Protein AF-A0A366ZNK3-F1 (afdb_monomer)

Structure (mmCIF, N/CA/C/O backbone):
data_AF-A0A366ZNK3-F1
#
_entry.id   AF-A0A366ZNK3-F1
#
loop_
_atom_site.group_PDB
_atom_site.id
_atom_site.type_symbol
_atom_site.label_atom_id
_atom_site.label_alt_id
_atom_site.label_comp_id
_atom_site.label_asym_id
_atom_site.label_entity_id
_atom_site.label_seq_id
_atom_site.pdbx_PDB_ins_code
_atom_site.Cartn_x
_atom_site.Cartn_y
_atom_site.Cartn_z
_atom_site.occupancy
_atom_site.B_iso_or_equiv
_atom_site.auth_seq_id
_atom_site.auth_comp_id
_atom_site.auth_asym_id
_atom_site.auth_atom_id
_atom_site.pdbx_PDB_model_num
ATOM 1 N N . MET A 1 1 ? 26.662 -9.954 3.196 1.00 45.50 1 MET A N 1
ATOM 2 C CA . MET A 1 1 ? 26.161 -9.348 1.948 1.00 45.50 1 MET A CA 1
ATOM 3 C C . MET A 1 1 ? 25.196 -8.192 2.243 1.00 45.50 1 MET A C 1
ATOM 5 O O . MET A 1 1 ? 23.995 -8.391 2.155 1.00 45.50 1 MET A O 1
ATOM 9 N N . PRO A 1 2 ? 25.682 -7.002 2.633 1.00 49.25 2 PRO A N 1
ATOM 10 C CA . PRO A 1 2 ? 24.835 -5.814 2.797 1.00 49.25 2 PRO A CA 1
ATOM 11 C C . PRO A 1 2 ? 24.758 -4.925 1.535 1.00 49.25 2 PRO A C 1
ATOM 13 O O . PRO A 1 2 ? 23.780 -4.206 1.358 1.00 49.25 2 PRO A O 1
ATOM 16 N N . ASP A 1 3 ? 25.729 -5.017 0.618 1.00 49.56 3 ASP A N 1
ATOM 17 C CA . ASP A 1 3 ? 25.825 -4.118 -0.547 1.00 49.56 3 ASP A CA 1
ATOM 18 C C . ASP A 1 3 ? 24.794 -4.384 -1.657 1.00 49.56 3 ASP A C 1
ATOM 20 O O . ASP A 1 3 ? 24.442 -3.473 -2.402 1.00 49.56 3 ASP A O 1
ATOM 24 N N . LEU A 1 4 ? 24.254 -5.606 -1.758 1.00 45.03 4 LEU A N 1
ATOM 25 C CA . LEU A 1 4 ? 23.240 -5.924 -2.772 1.00 45.03 4 LEU A CA 1
ATOM 26 C C . LEU A 1 4 ? 21.875 -5.308 -2.43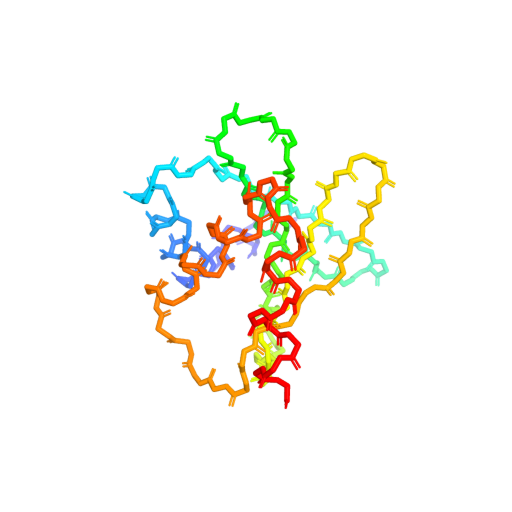3 1.00 45.03 4 LEU A C 1
ATOM 28 O O . LEU A 1 4 ? 21.196 -4.817 -3.324 1.00 45.03 4 LEU A O 1
ATOM 32 N N . LEU A 1 5 ? 21.504 -5.269 -1.149 1.00 46.50 5 LEU A N 1
ATOM 33 C CA . LEU A 1 5 ? 20.252 -4.654 -0.689 1.00 46.50 5 LEU A CA 1
ATOM 34 C C . LEU A 1 5 ? 20.293 -3.124 -0.804 1.00 46.50 5 LEU A C 1
ATOM 36 O O . LEU A 1 5 ? 19.285 -2.508 -1.129 1.00 46.50 5 LEU A O 1
ATOM 40 N N . ALA A 1 6 ? 21.466 -2.514 -0.597 1.00 47.12 6 ALA A N 1
ATOM 41 C CA . ALA A 1 6 ? 21.657 -1.076 -0.784 1.00 47.12 6 ALA A CA 1
ATOM 42 C C . ALA A 1 6 ? 21.669 -0.671 -2.272 1.00 47.12 6 ALA A C 1
ATOM 44 O O . ALA A 1 6 ? 21.202 0.411 -2.617 1.00 47.12 6 ALA A O 1
ATOM 45 N N . SER A 1 7 ? 22.165 -1.547 -3.157 1.00 48.62 7 SER A N 1
ATOM 46 C CA . SER A 1 7 ? 22.190 -1.324 -4.611 1.00 48.62 7 SER A CA 1
ATOM 47 C C . SER A 1 7 ? 20.870 -1.668 -5.315 1.00 48.62 7 SER A C 1
ATOM 49 O O . SER A 1 7 ? 20.641 -1.172 -6.415 1.00 48.62 7 SER A O 1
ATOM 51 N N . LEU A 1 8 ? 20.024 -2.509 -4.706 1.00 49.09 8 LEU A N 1
ATOM 52 C CA . LEU A 1 8 ? 18.681 -2.879 -5.179 1.00 49.09 8 LEU A CA 1
ATOM 53 C C . LEU A 1 8 ? 17.572 -2.055 -4.517 1.00 49.09 8 LEU A C 1
ATOM 55 O O . LEU A 1 8 ? 16.399 -2.391 -4.667 1.00 49.09 8 LEU A O 1
ATOM 59 N N . ALA A 1 9 ? 17.920 -0.978 -3.802 1.00 52.06 9 ALA A N 1
ATOM 60 C CA . ALA A 1 9 ? 16.985 0.104 -3.517 1.00 52.06 9 ALA A CA 1
ATOM 61 C C . ALA A 1 9 ? 16.592 0.728 -4.863 1.00 52.06 9 ALA A C 1
ATOM 63 O O . ALA A 1 9 ? 17.184 1.693 -5.344 1.00 52.06 9 ALA A O 1
ATOM 64 N N . ASP A 1 10 ? 15.656 0.042 -5.505 1.00 66.00 10 ASP A N 1
ATOM 65 C CA . ASP A 1 10 ? 15.232 0.215 -6.872 1.00 66.00 10 ASP A CA 1
ATOM 66 C C . ASP A 1 10 ? 14.828 1.674 -7.072 1.00 66.00 10 ASP A C 1
ATOM 68 O O . ASP A 1 10 ? 14.195 2.274 -6.194 1.00 66.00 10 ASP A O 1
ATOM 72 N N . HIS A 1 11 ? 15.195 2.273 -8.204 1.00 65.31 11 HIS A N 1
ATOM 73 C CA . HIS A 1 11 ? 14.813 3.663 -8.481 1.00 65.31 11 HIS A CA 1
ATOM 74 C C . HIS A 1 11 ? 13.288 3.822 -8.390 1.00 65.31 11 HIS A C 1
ATOM 76 O O . HIS A 1 11 ? 12.799 4.874 -7.980 1.00 65.31 11 HIS A O 1
ATOM 82 N N . GLU A 1 12 ? 12.546 2.754 -8.691 1.00 69.81 12 GLU A N 1
ATOM 83 C CA . GLU A 1 12 ? 11.100 2.679 -8.512 1.00 69.81 12 GLU A CA 1
ATOM 84 C C . GLU A 1 12 ? 10.662 2.715 -7.045 1.00 69.81 12 GLU A C 1
ATOM 86 O O . GLU A 1 12 ? 9.705 3.412 -6.720 1.00 69.81 12 GLU A O 1
ATOM 91 N N . LEU A 1 13 ? 11.363 2.018 -6.146 1.00 74.62 13 LEU A N 1
ATOM 92 C CA . LEU A 1 13 ? 11.056 1.994 -4.714 1.00 74.62 13 LEU A CA 1
ATOM 93 C C . LEU A 1 13 ? 11.291 3.368 -4.092 1.00 74.62 13 LEU A C 1
ATOM 95 O O . LEU A 1 13 ? 10.438 3.876 -3.366 1.00 74.62 13 LEU A O 1
ATOM 99 N N . VAL A 1 14 ? 12.422 3.996 -4.422 1.00 78.50 14 VAL A N 1
ATOM 100 C CA . VAL A 1 14 ? 12.738 5.357 -3.972 1.00 78.50 14 VAL A CA 1
ATOM 101 C C . VAL A 1 14 ? 11.725 6.354 -4.534 1.00 78.50 14 VAL A C 1
ATOM 103 O O . VAL A 1 14 ? 11.190 7.165 -3.779 1.00 78.50 14 VAL A O 1
ATOM 106 N N . ALA A 1 15 ? 11.403 6.270 -5.827 1.00 79.19 15 ALA A N 1
ATOM 107 C CA . ALA A 1 15 ? 10.422 7.150 -6.457 1.00 79.19 15 ALA A CA 1
ATOM 108 C C . ALA A 1 15 ? 9.018 6.974 -5.862 1.00 79.19 15 ALA A C 1
ATOM 110 O O . ALA A 1 15 ? 8.339 7.965 -5.594 1.00 79.19 15 ALA A O 1
ATOM 111 N N . LEU A 1 16 ? 8.589 5.734 -5.616 1.00 78.75 16 LEU A N 1
ATOM 112 C CA . LEU A 1 16 ? 7.296 5.436 -5.010 1.00 78.75 16 LEU A CA 1
ATOM 113 C C . LEU A 1 16 ? 7.223 5.949 -3.575 1.00 78.75 16 LEU A C 1
ATOM 115 O O . LEU A 1 16 ? 6.241 6.581 -3.189 1.00 78.75 16 LEU A O 1
ATOM 119 N N . ARG A 1 17 ? 8.277 5.706 -2.796 1.00 85.62 17 ARG A N 1
ATOM 120 C CA . ARG A 1 17 ? 8.388 6.202 -1.430 1.00 85.62 17 ARG A CA 1
ATOM 121 C C . ARG A 1 17 ? 8.274 7.725 -1.392 1.00 85.62 17 ARG A C 1
ATOM 123 O O . ARG A 1 17 ? 7.415 8.247 -0.689 1.00 85.62 17 ARG A O 1
ATOM 130 N N . MET A 1 18 ? 9.079 8.423 -2.196 1.00 86.44 18 MET A N 1
ATOM 131 C CA . MET A 1 18 ? 9.045 9.885 -2.289 1.00 86.44 18 MET A CA 1
ATOM 132 C C . MET A 1 18 ? 7.668 10.399 -2.706 1.00 86.44 18 MET A C 1
ATOM 134 O O . MET A 1 18 ? 7.189 11.387 -2.157 1.00 86.44 18 MET A O 1
ATOM 138 N N . LEU A 1 19 ? 7.020 9.736 -3.663 1.00 85.69 19 LEU A N 1
ATOM 139 C CA . LEU A 1 19 ? 5.685 10.103 -4.113 1.00 85.69 19 LEU A CA 1
ATOM 140 C C . LEU A 1 19 ? 4.651 9.978 -2.986 1.00 85.69 19 LEU A C 1
ATOM 142 O O . LEU A 1 19 ? 3.858 10.892 -2.782 1.00 85.69 19 LEU A O 1
ATOM 146 N N . LEU A 1 20 ? 4.646 8.863 -2.256 1.00 86.62 20 LEU A N 1
ATOM 147 C CA . LEU A 1 20 ? 3.696 8.632 -1.166 1.00 86.62 20 LEU A CA 1
ATOM 148 C C . LEU A 1 20 ? 3.945 9.582 0.012 1.00 86.62 20 LEU A C 1
ATOM 150 O O . LEU A 1 20 ? 2.993 10.134 0.559 1.00 86.62 20 LEU A O 1
ATOM 154 N N . GLU A 1 21 ? 5.209 9.848 0.345 1.00 89.00 21 GLU A N 1
ATOM 155 C CA . GLU A 1 21 ? 5.581 10.849 1.351 1.00 89.00 21 GLU A CA 1
ATOM 156 C C . GLU A 1 21 ? 5.138 12.265 0.934 1.00 89.00 21 GLU A C 1
ATOM 158 O O . GLU A 1 21 ? 4.598 13.011 1.750 1.00 89.00 21 GLU A O 1
ATOM 163 N N . GLN A 1 22 ? 5.266 12.632 -0.349 1.00 87.81 22 GLN A N 1
ATOM 164 C CA . GLN A 1 22 ? 4.752 13.905 -0.882 1.00 87.81 22 GLN A CA 1
ATOM 165 C C . GLN A 1 22 ? 3.223 14.018 -0.814 1.00 87.81 22 GLN A C 1
ATOM 167 O O . GLN A 1 22 ? 2.694 15.124 -0.709 1.00 87.81 22 GLN A O 1
ATOM 172 N N . LEU A 1 23 ? 2.513 12.890 -0.866 1.00 84.00 23 LEU A N 1
ATOM 173 C CA . LEU A 1 23 ? 1.061 12.821 -0.684 1.00 84.00 23 LEU A CA 1
ATOM 174 C C . LEU A 1 23 ? 0.643 12.832 0.797 1.00 84.00 23 LEU A C 1
ATOM 176 O O . LEU A 1 23 ? -0.551 12.797 1.094 1.00 84.00 23 LEU A O 1
ATOM 180 N N . GLY A 1 24 ? 1.607 12.930 1.718 1.00 85.88 24 GLY A N 1
ATOM 181 C CA . GLY A 1 24 ? 1.369 13.019 3.155 1.00 85.88 24 GLY A CA 1
ATOM 182 C C . GLY A 1 24 ? 1.204 11.667 3.844 1.00 85.88 24 GLY A C 1
ATOM 183 O O . GLY A 1 24 ? 0.670 11.627 4.948 1.00 85.88 24 GLY A O 1
ATOM 184 N N . PHE A 1 25 ? 1.630 10.570 3.214 1.00 88.50 25 PHE A N 1
ATOM 185 C CA . PHE A 1 25 ? 1.656 9.256 3.851 1.00 88.50 25 PHE A CA 1
ATOM 186 C C . PHE A 1 25 ? 2.988 9.000 4.557 1.00 88.50 25 PHE A C 1
ATOM 188 O O . PHE A 1 25 ? 4.049 9.435 4.110 1.00 88.50 25 PHE A O 1
ATOM 195 N N . LEU A 1 26 ? 2.941 8.224 5.634 1.00 89.94 26 LEU A N 1
ATOM 196 C CA . LEU A 1 26 ? 4.126 7.668 6.270 1.00 89.94 26 LEU A CA 1
ATOM 197 C C . LEU A 1 26 ? 4.454 6.327 5.626 1.00 89.94 26 LEU A C 1
ATOM 199 O O . LEU A 1 26 ? 3.577 5.474 5.478 1.00 89.94 26 LEU A O 1
ATOM 203 N N . THR A 1 27 ? 5.719 6.134 5.264 1.00 89.25 27 THR A N 1
ATOM 204 C CA . THR A 1 27 ? 6.179 4.911 4.603 1.00 89.25 27 THR A CA 1
ATOM 205 C C . THR A 1 27 ? 7.275 4.212 5.405 1.00 89.25 27 THR A C 1
ATOM 207 O O . THR A 1 27 ? 8.103 4.856 6.049 1.00 89.25 27 THR A O 1
ATOM 210 N N . GLY A 1 28 ? 7.287 2.883 5.360 1.00 87.31 28 GLY A N 1
ATOM 211 C CA . GLY A 1 28 ? 8.313 2.022 5.934 1.00 87.31 28 GLY A CA 1
ATOM 212 C C . GLY A 1 28 ? 8.669 0.916 4.949 1.00 87.31 28 GLY A C 1
ATOM 213 O O . GLY A 1 28 ? 7.807 0.424 4.228 1.00 87.31 28 GLY A O 1
ATOM 214 N N . LEU A 1 29 ? 9.941 0.534 4.877 1.00 83.50 29 LEU A N 1
ATOM 215 C CA . LEU A 1 29 ? 10.359 -0.596 4.052 1.00 83.50 29 LEU A CA 1
ATOM 216 C C . LEU A 1 29 ? 10.405 -1.853 4.918 1.00 83.50 29 LEU A C 1
ATOM 218 O O . LEU A 1 29 ? 11.177 -1.910 5.875 1.00 83.50 29 LEU A O 1
ATOM 222 N N . LEU A 1 30 ? 9.603 -2.849 4.557 1.00 81.75 30 LEU A N 1
ATOM 223 C CA . LEU A 1 30 ? 9.689 -4.192 5.101 1.00 81.75 30 LEU A CA 1
ATOM 224 C C . LEU A 1 30 ? 10.485 -5.058 4.122 1.00 81.75 30 LEU A C 1
ATOM 226 O O . LEU A 1 30 ? 10.170 -5.119 2.934 1.00 81.75 30 LEU A O 1
ATOM 230 N N . VAL A 1 31 ? 11.527 -5.701 4.640 1.00 80.00 31 VAL A N 1
ATOM 231 C CA . VAL A 1 31 ? 12.355 -6.654 3.901 1.00 80.00 31 VAL A CA 1
ATOM 232 C C . VAL A 1 31 ? 12.241 -7.990 4.614 1.00 80.00 31 VAL A C 1
ATOM 234 O O . VAL A 1 31 ? 12.698 -8.121 5.750 1.00 80.00 31 VAL A O 1
ATOM 237 N N . GLU A 1 32 ? 11.623 -8.961 3.957 1.00 78.19 32 GLU A N 1
ATOM 238 C CA . GLU A 1 32 ? 11.538 -10.340 4.425 1.00 78.19 32 GLU A CA 1
ATOM 239 C C . GLU A 1 32 ? 12.305 -11.242 3.452 1.00 78.19 32 GLU A C 1
ATOM 241 O O . GLU A 1 32 ? 12.407 -10.948 2.263 1.00 78.19 32 GLU A O 1
ATOM 246 N N . CYS A 1 33 ? 12.869 -12.336 3.961 1.00 76.06 33 CYS A N 1
ATOM 247 C CA . CYS A 1 33 ? 13.507 -13.358 3.130 1.00 76.06 33 CYS A CA 1
ATOM 248 C C . CYS A 1 33 ? 12.911 -14.742 3.433 1.00 76.06 33 CYS A C 1
ATOM 250 O O . CYS A 1 33 ? 13.601 -15.572 4.034 1.00 76.06 33 CYS A O 1
ATOM 252 N N . PRO A 1 34 ? 11.621 -14.988 3.139 1.00 73.19 34 PRO A N 1
ATOM 253 C CA . PRO A 1 34 ? 11.053 -16.325 3.268 1.00 73.19 34 PRO A CA 1
ATOM 254 C C . PRO A 1 34 ? 11.700 -17.269 2.243 1.00 73.19 34 PRO A C 1
ATOM 256 O O . PRO A 1 34 ? 11.805 -16.929 1.072 1.00 73.19 34 PRO A O 1
ATOM 259 N N . ASP A 1 35 ? 12.144 -18.447 2.686 1.00 76.69 35 ASP A N 1
ATOM 260 C CA . ASP A 1 35 ? 12.667 -19.518 1.818 1.00 76.69 35 ASP A CA 1
ATOM 261 C C . ASP A 1 35 ? 13.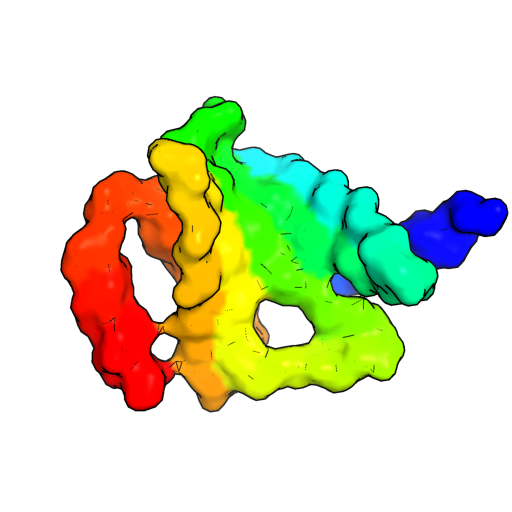770 -19.079 0.822 1.00 76.69 35 ASP A C 1
ATOM 263 O O . ASP A 1 35 ? 13.816 -19.544 -0.314 1.00 76.69 35 ASP A O 1
ATOM 267 N N . ASP A 1 36 ? 14.671 -18.185 1.254 1.00 68.50 36 ASP A N 1
ATOM 268 C CA . ASP A 1 36 ? 15.743 -17.574 0.442 1.00 68.50 36 ASP A CA 1
ATOM 269 C C . ASP A 1 36 ? 15.260 -16.680 -0.728 1.00 68.50 36 ASP A C 1
ATOM 271 O O . ASP A 1 36 ? 16.075 -16.203 -1.525 1.00 68.50 36 ASP A O 1
ATOM 275 N N . GLU A 1 37 ? 13.962 -16.372 -0.806 1.00 67.00 37 GLU A N 1
ATOM 276 C CA . GLU A 1 37 ? 13.394 -15.404 -1.746 1.00 67.00 37 GLU A CA 1
ATOM 277 C C . GLU A 1 37 ? 13.283 -14.018 -1.102 1.00 67.00 37 GLU A C 1
ATOM 279 O O . GLU A 1 37 ? 12.738 -13.859 -0.014 1.00 67.00 37 GLU A O 1
ATOM 284 N N . LEU A 1 38 ? 13.811 -12.990 -1.772 1.00 70.88 38 LEU A N 1
ATOM 285 C CA . LEU A 1 38 ? 13.735 -11.612 -1.289 1.00 70.88 38 LEU A CA 1
ATOM 286 C C . LEU A 1 38 ? 12.326 -11.046 -1.514 1.00 70.88 38 LEU A C 1
ATOM 288 O O . LEU A 1 38 ? 11.925 -10.820 -2.656 1.00 70.88 38 LEU A O 1
ATOM 292 N N . ASP A 1 39 ? 11.627 -10.742 -0.425 1.00 76.19 39 ASP A N 1
ATOM 293 C CA . ASP A 1 39 ? 10.324 -10.084 -0.418 1.00 76.19 39 ASP A CA 1
ATOM 294 C C . ASP A 1 39 ? 10.467 -8.641 0.091 1.00 76.19 39 ASP A C 1
ATOM 296 O O . ASP A 1 39 ? 10.851 -8.381 1.236 1.00 76.19 39 ASP A O 1
ATOM 300 N N . LEU A 1 40 ? 10.187 -7.685 -0.795 1.00 76.00 40 LEU A N 1
ATOM 301 C CA . LEU A 1 40 ? 10.249 -6.255 -0.513 1.00 76.00 40 LEU A CA 1
ATOM 302 C C . LEU A 1 40 ? 8.838 -5.681 -0.521 1.00 76.00 40 LEU A C 1
ATOM 304 O O . LEU A 1 40 ? 8.169 -5.643 -1.558 1.00 76.00 40 LEU A O 1
ATOM 308 N N . ARG A 1 41 ? 8.409 -5.152 0.625 1.00 83.62 41 ARG A N 1
ATOM 309 C CA . ARG A 1 41 ? 7.093 -4.525 0.764 1.00 83.62 41 ARG A CA 1
ATOM 310 C C . ARG A 1 41 ? 7.228 -3.107 1.277 1.00 83.62 41 ARG A C 1
ATOM 312 O O . ARG A 1 41 ? 7.896 -2.850 2.278 1.00 83.62 41 ARG A O 1
ATOM 319 N N . LEU A 1 42 ? 6.554 -2.176 0.611 1.00 86.44 42 LEU A N 1
ATOM 320 C CA . LEU A 1 42 ? 6.436 -0.816 1.118 1.00 86.44 42 LEU A CA 1
ATOM 321 C C . LEU A 1 42 ? 5.196 -0.734 2.004 1.00 86.44 42 LEU A C 1
ATOM 323 O O . LEU A 1 42 ? 4.069 -0.804 1.520 1.00 86.44 42 LEU A O 1
ATOM 327 N N . GLN A 1 43 ? 5.419 -0.603 3.302 1.00 89.56 43 GLN A N 1
ATOM 328 C CA . GLN A 1 43 ? 4.396 -0.321 4.293 1.00 89.56 43 GLN A CA 1
ATOM 329 C C . GLN A 1 43 ? 4.008 1.151 4.210 1.00 89.56 43 GLN A C 1
ATOM 331 O O . GLN A 1 43 ? 4.873 2.021 4.235 1.00 89.56 43 GLN A O 1
ATOM 336 N N . VAL A 1 44 ? 2.716 1.438 4.113 1.00 90.06 44 VAL A N 1
ATOM 337 C CA . VAL A 1 44 ? 2.172 2.790 4.000 1.00 90.06 44 VAL A CA 1
ATOM 338 C C . VAL A 1 44 ? 1.074 2.963 5.035 1.00 90.06 44 VAL A C 1
ATOM 340 O O . VAL A 1 44 ? 0.184 2.125 5.141 1.00 90.06 44 VAL A O 1
ATOM 343 N N . THR A 1 45 ? 1.128 4.051 5.796 1.00 89.50 45 THR A N 1
ATOM 344 C CA . THR A 1 45 ? 0.103 4.445 6.772 1.00 89.50 45 THR A CA 1
ATOM 345 C C . THR A 1 45 ? -0.187 5.935 6.627 1.00 89.50 45 THR A C 1
ATOM 347 O O . THR A 1 45 ? 0.601 6.675 6.036 1.00 89.50 45 THR A O 1
ATOM 350 N N . ARG A 1 46 ? -1.318 6.402 7.162 1.00 83.31 46 ARG A N 1
ATOM 351 C CA . ARG A 1 46 ? -1.627 7.839 7.172 1.00 83.31 46 ARG A CA 1
ATOM 352 C C . ARG A 1 46 ? -0.983 8.554 8.358 1.00 83.31 46 ARG A C 1
ATOM 354 O O . ARG A 1 46 ? -0.260 9.517 8.159 1.00 83.31 46 ARG A O 1
ATOM 361 N N . ASP A 1 47 ? -1.176 8.012 9.559 1.00 80.44 47 ASP A N 1
ATOM 362 C CA . ASP A 1 47 ? -0.727 8.620 10.821 1.00 80.44 47 ASP A CA 1
ATOM 363 C C . ASP A 1 47 ? 0.058 7.628 11.704 1.00 80.44 47 ASP A C 1
ATOM 365 O O . ASP A 1 47 ? 0.100 7.755 12.926 1.00 80.44 47 ASP A O 1
ATOM 369 N N . GLY A 1 48 ? 0.651 6.586 11.105 1.00 73.56 48 GLY A N 1
ATOM 370 C CA . GLY A 1 48 ? 1.342 5.521 11.846 1.00 73.56 48 GLY A CA 1
ATOM 371 C C . GLY A 1 48 ? 0.391 4.571 12.581 1.00 73.56 48 GLY A C 1
ATOM 372 O O . GLY A 1 48 ? 0.830 3.788 13.420 1.00 73.56 48 GLY A O 1
ATOM 373 N N . GLN A 1 49 ? -0.905 4.657 12.279 1.00 73.94 49 GLN A N 1
ATOM 374 C CA . GLN A 1 49 ? -1.972 3.826 12.829 1.00 73.94 49 GLN A CA 1
ATOM 375 C C . GLN A 1 49 ? -2.629 2.988 11.728 1.00 73.94 49 GLN A C 1
ATOM 377 O O . GLN A 1 49 ? -2.488 3.295 10.541 1.00 73.94 49 GLN A O 1
ATOM 382 N N . ASP A 1 50 ? -3.368 1.957 12.143 1.00 72.56 50 ASP A N 1
ATOM 383 C CA . ASP A 1 50 ? -4.173 1.121 11.254 1.00 72.56 50 ASP A CA 1
ATOM 384 C C . ASP A 1 50 ? -5.265 1.939 10.528 1.00 72.56 50 ASP A C 1
ATOM 386 O O . ASP A 1 50 ? -5.837 2.864 11.116 1.00 72.56 50 ASP A O 1
ATOM 390 N N . PRO A 1 51 ? -5.608 1.589 9.273 1.00 69.38 51 PRO A N 1
ATOM 391 C CA . PRO A 1 51 ? -5.086 0.457 8.503 1.00 69.38 51 PRO A CA 1
ATOM 392 C C . PRO A 1 51 ? -3.699 0.720 7.892 1.00 69.38 51 PRO A C 1
ATOM 394 O O . PRO A 1 51 ? -3.382 1.829 7.465 1.00 69.38 51 PRO A O 1
ATOM 397 N N . LEU A 1 52 ? -2.898 -0.339 7.801 1.00 86.69 52 LEU A N 1
ATOM 398 C CA . LEU A 1 52 ? -1.621 -0.395 7.094 1.00 86.69 52 LEU A CA 1
ATOM 399 C C . LEU A 1 52 ? -1.842 -0.936 5.676 1.00 86.69 52 LEU A C 1
ATOM 401 O O . LEU A 1 52 ? -2.581 -1.897 5.478 1.00 86.69 52 LEU A O 1
ATOM 405 N N . VAL A 1 53 ? -1.175 -0.365 4.678 1.00 86.50 53 VAL A N 1
ATOM 406 C CA . VAL A 1 53 ? -1.149 -0.909 3.315 1.00 86.50 53 VAL A CA 1
ATOM 407 C C . VAL A 1 53 ? 0.264 -1.360 2.981 1.00 86.50 53 VAL A C 1
ATOM 409 O O . VAL A 1 53 ? 1.193 -0.565 3.003 1.00 86.50 53 VAL A O 1
ATOM 412 N N . GLU A 1 54 ? 0.433 -2.635 2.656 1.00 88.19 54 GLU A N 1
ATOM 413 C CA . GLU A 1 54 ? 1.669 -3.197 2.120 1.00 88.19 54 GLU A CA 1
ATOM 414 C C . GLU A 1 54 ? 1.569 -3.226 0.594 1.00 88.19 54 GLU A C 1
ATOM 416 O O . GLU A 1 54 ? 0.810 -4.008 0.023 1.00 88.19 54 GLU A O 1
ATOM 421 N N . VAL A 1 55 ? 2.324 -2.371 -0.087 1.00 82.94 55 VAL A N 1
ATOM 422 C CA . VAL A 1 55 ? 2.436 -2.416 -1.548 1.00 82.94 55 VAL A CA 1
ATOM 423 C C . VAL A 1 55 ? 3.488 -3.457 -1.914 1.00 82.9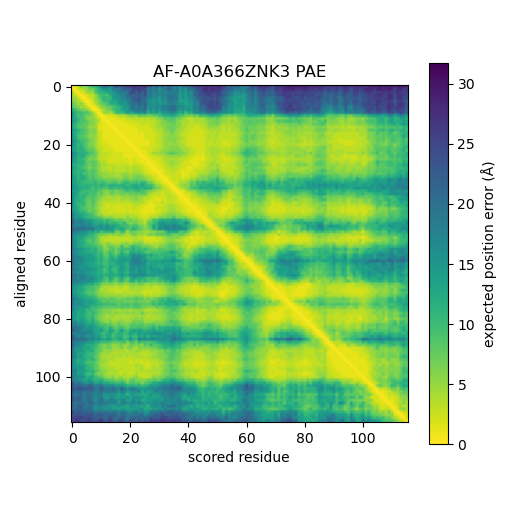4 55 VAL A C 1
ATOM 425 O O . VAL A 1 55 ? 4.646 -3.330 -1.504 1.00 82.94 55 VAL A O 1
ATOM 428 N N . LEU A 1 56 ? 3.084 -4.476 -2.679 1.00 74.81 56 LEU A N 1
ATOM 429 C CA . LEU A 1 56 ? 3.996 -5.505 -3.171 1.00 74.81 56 LEU A CA 1
ATOM 430 C C . LEU A 1 56 ? 4.848 -4.923 -4.297 1.00 74.81 56 LEU A C 1
ATOM 432 O O . LEU A 1 56 ? 4.331 -4.433 -5.309 1.00 74.81 56 LEU A O 1
ATOM 436 N N . LEU A 1 57 ? 6.163 -4.973 -4.116 1.00 69.44 57 LEU A N 1
ATOM 437 C CA . LEU A 1 57 ? 7.117 -4.584 -5.140 1.00 69.44 57 LEU A CA 1
ATOM 438 C C . LEU A 1 57 ? 7.566 -5.844 -5.866 1.00 69.44 57 LEU A C 1
ATOM 440 O O . LEU A 1 57 ? 7.829 -6.873 -5.249 1.00 69.44 57 LEU A O 1
ATOM 444 N N . ALA A 1 58 ? 7.619 -5.778 -7.194 1.00 62.47 58 ALA A N 1
ATOM 445 C CA . ALA A 1 58 ? 8.219 -6.866 -7.942 1.00 62.47 58 ALA A CA 1
ATOM 446 C C . ALA A 1 58 ? 9.701 -6.910 -7.574 1.00 62.47 58 ALA A C 1
ATOM 448 O O . ALA A 1 58 ? 10.366 -5.872 -7.581 1.00 62.47 58 ALA A O 1
ATOM 449 N N . ALA A 1 59 ? 10.217 -8.095 -7.251 1.00 61.03 59 ALA A N 1
ATOM 450 C CA . ALA A 1 59 ? 11.654 -8.256 -7.155 1.00 61.03 59 ALA A CA 1
ATOM 451 C C . ALA A 1 59 ? 12.275 -7.824 -8.501 1.00 61.03 59 ALA A C 1
ATOM 453 O O . ALA A 1 59 ? 11.716 -8.142 -9.549 1.00 61.03 59 ALA A O 1
ATOM 454 N N . PRO A 1 60 ? 13.426 -7.139 -8.513 1.00 55.03 60 PRO A N 1
ATOM 455 C CA . PRO A 1 60 ? 14.030 -6.597 -9.737 1.00 55.03 60 PRO A CA 1
ATOM 456 C C . PRO A 1 60 ? 14.371 -7.655 -10.805 1.00 55.03 60 PRO A C 1
ATOM 458 O O . PRO A 1 60 ? 14.603 -7.326 -11.966 1.00 55.03 60 PRO A O 1
ATOM 461 N N . CYS A 1 61 ? 14.393 -8.939 -10.434 1.00 51.31 61 CYS A N 1
ATOM 462 C CA . CYS A 1 61 ? 14.562 -10.077 -11.339 1.00 51.31 61 CYS A CA 1
ATOM 463 C C . CYS A 1 61 ? 13.241 -10.696 -11.841 1.00 51.31 61 CYS A C 1
ATOM 465 O O . CYS A 1 61 ? 13.277 -11.607 -12.668 1.00 51.31 61 CYS A O 1
ATOM 467 N N . VAL A 1 62 ? 12.088 -10.217 -11.368 1.00 57.47 62 VAL A N 1
ATOM 468 C CA . VAL A 1 62 ? 10.753 -10.728 -11.694 1.00 57.47 62 VAL A CA 1
ATOM 469 C C . VAL A 1 62 ? 10.000 -9.668 -12.502 1.00 57.47 62 VAL A C 1
ATOM 471 O O . VAL A 1 62 ? 9.946 -8.506 -12.097 1.00 57.47 62 VAL A O 1
ATOM 474 N N . PRO A 1 63 ? 9.400 -10.024 -13.653 1.00 56.78 63 PRO A N 1
ATOM 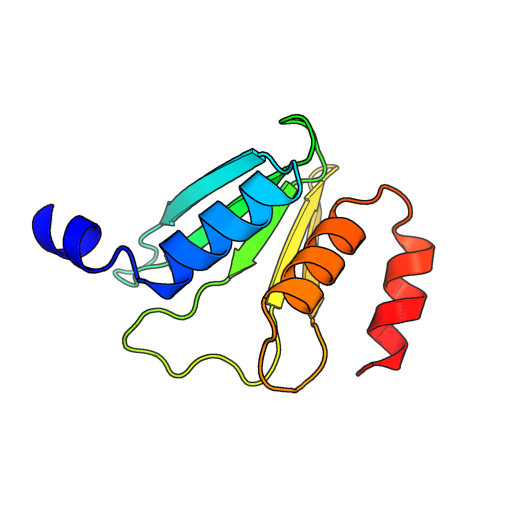475 C CA . PRO A 1 63 ? 8.582 -9.082 -14.403 1.00 56.78 63 PRO A CA 1
ATOM 476 C C . PRO A 1 63 ? 7.443 -8.560 -13.525 1.00 56.78 63 PRO A C 1
ATOM 478 O O . PRO A 1 63 ? 6.745 -9.338 -12.872 1.00 56.78 63 PRO A O 1
ATOM 481 N N . ALA A 1 64 ? 7.254 -7.238 -13.522 1.00 59.53 64 ALA A N 1
ATOM 482 C CA . ALA A 1 64 ? 6.203 -6.616 -12.734 1.00 59.53 64 ALA A CA 1
ATOM 483 C C . ALA A 1 64 ? 4.836 -7.235 -13.079 1.00 59.53 64 ALA A C 1
ATOM 485 O O . ALA A 1 64 ? 4.526 -7.411 -14.263 1.00 59.53 64 ALA A O 1
ATOM 486 N N . PRO A 1 65 ? 4.007 -7.567 -12.073 1.00 61.00 65 PRO A N 1
ATOM 487 C CA . PRO A 1 65 ? 2.703 -8.153 -12.328 1.00 61.00 65 PRO A CA 1
ATOM 488 C C . PRO A 1 65 ? 1.845 -7.197 -13.165 1.00 61.00 65 PRO A C 1
ATOM 490 O O . PRO A 1 65 ? 1.871 -5.978 -12.972 1.00 61.00 65 PRO A O 1
ATOM 493 N N . ALA A 1 66 ? 1.049 -7.762 -14.081 1.00 64.19 66 ALA A N 1
ATOM 494 C CA . ALA A 1 66 ? 0.146 -7.005 -14.957 1.00 64.19 66 ALA A CA 1
ATOM 495 C C . ALA A 1 66 ? -0.920 -6.210 -14.176 1.00 64.19 66 ALA A C 1
ATOM 497 O O . ALA A 1 66 ? -1.472 -5.230 -14.678 1.00 64.19 66 ALA A O 1
ATOM 498 N N . ARG A 1 67 ? -1.194 -6.625 -12.934 1.00 69.31 67 ARG A N 1
ATOM 499 C CA . ARG A 1 67 ? -2.133 -6.001 -12.001 1.00 69.31 67 ARG A CA 1
ATOM 500 C C . ARG A 1 67 ? -1.383 -5.503 -10.779 1.00 69.31 67 ARG A C 1
ATOM 502 O O . ARG A 1 67 ? -0.372 -6.072 -10.378 1.00 69.31 67 ARG A O 1
ATOM 509 N N . TRP A 1 68 ? -1.873 -4.419 -10.195 1.00 74.62 68 TRP A N 1
ATOM 510 C CA . TRP A 1 68 ? -1.283 -3.880 -8.974 1.00 74.62 68 TRP A CA 1
ATOM 511 C C . TRP A 1 68 ? -1.811 -4.701 -7.818 1.00 74.62 68 TRP A C 1
ATOM 513 O O . TRP A 1 68 ? -3.015 -4.931 -7.761 1.00 74.62 68 TRP A O 1
ATOM 523 N N . GLU A 1 69 ? -0.941 -5.126 -6.917 1.00 80.69 69 GLU A N 1
ATOM 524 C CA . GLU A 1 69 ? -1.348 -5.859 -5.729 1.00 80.69 69 GLU A CA 1
ATOM 525 C C . GLU A 1 69 ? -0.878 -5.092 -4.497 1.00 80.69 69 GLU A C 1
ATOM 527 O O . GLU A 1 69 ? 0.277 -4.673 -4.401 1.00 80.69 69 GLU A O 1
ATOM 532 N N . ALA A 1 70 ? -1.800 -4.868 -3.571 1.00 86.56 70 ALA A N 1
ATOM 533 C CA . ALA A 1 70 ? -1.496 -4.327 -2.261 1.00 86.56 70 ALA A CA 1
ATOM 534 C C . ALA A 1 70 ? -2.265 -5.118 -1.212 1.00 86.56 70 ALA A C 1
ATOM 536 O O . ALA A 1 70 ? -3.387 -5.565 -1.453 1.00 86.56 70 ALA A O 1
ATOM 537 N N . VAL A 1 71 ? -1.666 -5.293 -0.046 1.00 87.19 71 VAL A N 1
ATOM 538 C CA . VAL A 1 71 ? -2.308 -5.945 1.086 1.00 87.19 71 VAL A CA 1
ATOM 539 C C . VAL A 1 71 ? -2.733 -4.867 2.063 1.00 87.19 71 VAL A C 1
ATOM 541 O O . VAL A 1 71 ? -1.901 -4.128 2.577 1.00 87.19 71 VAL A O 1
ATOM 544 N N . ARG A 1 72 ? -4.030 -4.771 2.332 1.00 88.38 72 ARG A N 1
ATOM 545 C CA . ARG A 1 72 ? -4.549 -3.947 3.419 1.00 88.38 72 ARG A CA 1
ATOM 546 C C . ARG A 1 72 ? -4.556 -4.783 4.691 1.00 88.38 72 ARG A C 1
ATOM 548 O O . ARG A 1 72 ? -5.080 -5.894 4.701 1.00 88.38 72 ARG A O 1
ATOM 555 N N . VAL A 1 73 ? -3.964 -4.251 5.746 1.00 85.88 73 VAL A N 1
ATOM 556 C CA . VAL A 1 73 ? -3.800 -4.893 7.046 1.00 85.88 73 VAL A CA 1
ATOM 557 C C . VAL A 1 73 ? -4.483 -4.019 8.090 1.00 85.88 73 VAL A C 1
ATOM 559 O O . VAL A 1 73 ? -4.181 -2.835 8.209 1.00 85.88 73 VAL A O 1
ATOM 562 N N . GLY A 1 74 ? -5.431 -4.585 8.825 1.00 84.62 74 GLY A N 1
ATOM 563 C CA . GLY A 1 74 ? -6.164 -3.883 9.879 1.00 84.62 74 GLY A CA 1
ATOM 564 C C . GLY A 1 74 ? -7.097 -4.836 10.615 1.00 84.62 74 GLY A C 1
ATOM 565 O O . GLY A 1 74 ? -7.510 -5.846 10.049 1.00 84.62 74 GLY A O 1
ATOM 566 N N . ASP A 1 75 ? -7.384 -4.560 11.889 1.00 81.81 75 ASP A N 1
ATOM 567 C CA . ASP A 1 75 ? -8.243 -5.398 12.748 1.00 81.81 75 ASP A CA 1
ATOM 568 C C . ASP A 1 75 ? -7.821 -6.886 12.792 1.00 81.81 75 ASP A C 1
ATOM 570 O O . ASP A 1 75 ? -8.643 -7.792 12.926 1.00 81.81 75 ASP A O 1
ATOM 574 N N . GLY A 1 76 ? -6.518 -7.158 12.644 1.00 80.81 76 GLY A N 1
ATOM 575 C CA . GLY A 1 76 ? -5.967 -8.518 12.577 1.00 80.81 76 GLY A CA 1
ATOM 576 C C . GLY A 1 76 ? -6.267 -9.274 11.275 1.00 80.81 76 GLY A C 1
ATOM 577 O O . GLY A 1 76 ? -5.935 -10.454 11.164 1.00 80.81 76 GLY A O 1
ATOM 578 N N . VAL A 1 77 ? -6.868 -8.616 10.283 1.00 84.06 77 VAL A N 1
ATOM 579 C CA . VAL A 1 77 ? -7.188 -9.172 8.966 1.00 84.06 77 VAL A CA 1
ATOM 580 C C . VAL A 1 77 ? -6.190 -8.657 7.931 1.00 84.06 77 VAL A C 1
ATOM 582 O O . VAL A 1 77 ? -5.737 -7.514 7.985 1.00 84.06 77 VAL A O 1
ATOM 585 N N . ARG A 1 78 ? -5.842 -9.522 6.973 1.00 87.44 78 ARG A N 1
ATOM 586 C CA . ARG A 1 78 ? -5.035 -9.187 5.794 1.00 87.44 78 ARG A CA 1
ATOM 587 C C . ARG A 1 78 ? -5.884 -9.419 4.550 1.00 87.44 78 ARG A C 1
ATOM 589 O O . ARG A 1 78 ? -6.301 -10.546 4.292 1.00 87.44 78 ARG A O 1
ATOM 596 N N . GLU A 1 79 ? -6.133 -8.368 3.783 1.00 86.31 79 GLU A N 1
ATOM 597 C CA . GLU A 1 79 ? -6.940 -8.410 2.564 1.00 86.31 79 GLU A CA 1
ATOM 598 C C . GLU A 1 79 ? -6.079 -8.060 1.354 1.00 86.31 79 GLU A C 1
ATOM 600 O O . GLU A 1 79 ? -5.432 -7.015 1.333 1.00 86.31 79 GLU A O 1
ATOM 605 N N . VAL A 1 80 ? -6.085 -8.908 0.325 1.00 86.00 80 VAL A N 1
ATOM 606 C CA . VAL A 1 80 ? -5.379 -8.627 -0.931 1.00 86.00 80 VAL A CA 1
ATOM 607 C C . VAL A 1 80 ? -6.291 -7.827 -1.854 1.00 86.00 80 VAL A C 1
ATOM 609 O O . VAL A 1 80 ? -7.371 -8.281 -2.231 1.00 86.00 80 VAL A O 1
ATOM 612 N N . TRP A 1 81 ? -5.823 -6.652 -2.252 1.00 85.25 81 TRP A N 1
ATOM 613 C CA . TRP A 1 81 ? -6.507 -5.738 -3.150 1.00 85.25 81 TRP A CA 1
ATOM 614 C C . TRP A 1 81 ? -5.776 -5.641 -4.476 1.00 85.25 81 TRP A C 1
ATOM 616 O O . TRP A 1 81 ? -4.548 -5.552 -4.527 1.00 85.25 81 TRP A O 1
ATOM 626 N N . ARG A 1 82 ? -6.558 -5.638 -5.559 1.00 82.62 82 ARG A N 1
ATOM 627 C CA . ARG A 1 82 ? -6.045 -5.585 -6.925 1.00 82.62 82 ARG A CA 1
ATOM 628 C C . ARG A 1 82 ? -6.477 -4.309 -7.629 1.00 82.62 82 ARG A C 1
ATOM 630 O O . ARG A 1 82 ? -7.662 -3.981 -7.653 1.00 82.62 82 ARG A O 1
ATOM 637 N N . GLY A 1 83 ? -5.507 -3.605 -8.199 1.00 76.50 83 GLY A N 1
ATOM 638 C CA . GLY A 1 83 ? -5.738 -2.472 -9.088 1.00 76.50 83 GLY A CA 1
ATOM 639 C C . GLY A 1 83 ? -6.074 -2.907 -10.524 1.00 76.50 83 GLY A C 1
ATOM 640 O O . GLY A 1 83 ? -6.067 -4.101 -10.835 1.00 76.50 83 GLY A O 1
ATOM 641 N N . PRO A 1 84 ? -6.350 -1.941 -11.417 1.00 71.06 84 PRO A N 1
ATOM 642 C CA . PRO A 1 84 ? -6.657 -2.206 -12.822 1.00 71.06 84 PRO A CA 1
ATOM 643 C C . PRO A 1 84 ? -5.457 -2.803 -13.578 1.00 71.06 84 PRO A C 1
ATOM 645 O O . PRO A 1 84 ? -4.301 -2.498 -13.282 1.00 71.06 84 PRO A O 1
ATOM 648 N N . GLU A 1 85 ? -5.736 -3.614 -14.600 1.00 72.31 85 GLU A N 1
ATOM 649 C CA . GLU A 1 85 ? -4.729 -4.275 -15.445 1.00 72.31 85 GLU A CA 1
ATOM 650 C C . GLU A 1 85 ? -4.157 -3.313 -16.503 1.00 72.31 85 GLU A C 1
ATOM 652 O O . GLU A 1 85 ? -4.520 -3.353 -17.679 1.00 72.31 85 GLU A O 1
ATOM 657 N N . ARG A 1 86 ? -3.315 -2.367 -16.067 1.00 67.94 86 ARG A N 1
ATOM 658 C CA . ARG A 1 86 ? -2.653 -1.379 -16.938 1.00 67.94 86 ARG A CA 1
ATOM 659 C C . ARG A 1 86 ? -1.378 -0.798 -16.320 1.00 67.94 86 ARG A C 1
ATOM 661 O O . ARG A 1 86 ? -1.169 -0.852 -15.105 1.00 67.94 86 ARG A O 1
ATOM 668 N N . THR A 1 87 ? -0.545 -0.199 -17.172 1.00 62.62 87 THR A N 1
ATOM 669 C CA . THR A 1 87 ? 0.719 0.449 -16.792 1.00 62.62 87 THR A CA 1
ATOM 670 C C . THR A 1 87 ? 0.502 1.568 -15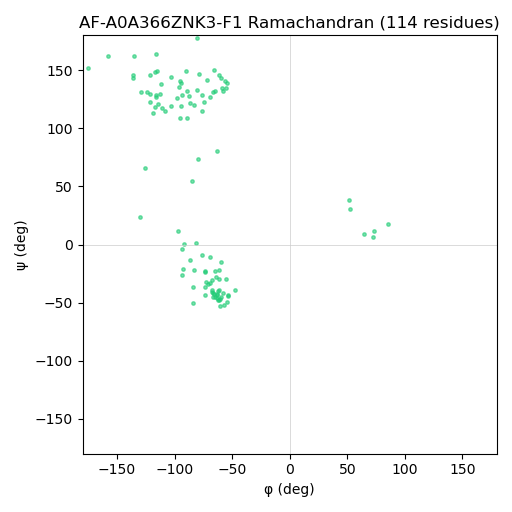.771 1.00 62.62 87 THR A C 1
ATOM 672 O O . THR A 1 87 ? -0.403 2.388 -15.919 1.00 62.62 87 THR A O 1
ATOM 675 N N . ARG A 1 88 ? 1.346 1.591 -14.732 1.00 67.00 88 ARG A N 1
ATOM 676 C CA . ARG A 1 88 ? 1.260 2.501 -13.581 1.00 67.00 88 ARG A CA 1
ATOM 677 C C . ARG A 1 88 ? 1.569 3.943 -13.975 1.00 67.00 88 ARG A C 1
ATOM 679 O O . ARG A 1 88 ? 2.656 4.221 -14.474 1.00 67.00 88 ARG A O 1
ATOM 686 N N . SER A 1 89 ? 0.677 4.874 -13.644 1.00 71.81 89 SER A N 1
ATOM 687 C CA . SER A 1 89 ? 1.098 6.244 -13.346 1.00 71.81 89 SER A CA 1
ATOM 688 C C . SER A 1 89 ? 1.272 6.389 -11.834 1.00 71.81 89 SER A C 1
ATOM 690 O O . SER A 1 89 ? 0.480 5.845 -11.062 1.00 71.81 89 SER A O 1
ATOM 692 N N . GLY A 1 90 ? 2.304 7.116 -11.393 1.00 70.94 90 GLY A N 1
ATOM 693 C CA . GLY A 1 90 ? 2.552 7.314 -9.960 1.00 70.94 90 GLY A CA 1
ATOM 694 C C . GLY A 1 90 ? 1.317 7.861 -9.238 1.00 70.94 90 GLY A C 1
ATOM 695 O O . GLY A 1 90 ? 0.913 7.333 -8.207 1.00 70.94 90 GLY A O 1
ATOM 696 N N . ARG A 1 91 ? 0.644 8.854 -9.833 1.00 77.38 91 ARG A N 1
ATOM 697 C CA . ARG A 1 91 ? -0.575 9.452 -9.269 1.00 77.38 91 ARG A CA 1
ATOM 698 C C . ARG A 1 91 ? -1.657 8.418 -8.962 1.00 77.38 91 ARG A C 1
ATOM 700 O O . ARG A 1 91 ? -2.185 8.422 -7.860 1.00 77.38 91 ARG A O 1
ATOM 707 N N . GLU A 1 92 ? -1.972 7.536 -9.903 1.00 78.38 92 GLU A N 1
ATOM 708 C CA . GLU A 1 92 ? -3.037 6.552 -9.701 1.00 78.38 92 GLU A CA 1
ATOM 709 C C . GLU A 1 92 ? -2.678 5.515 -8.627 1.00 78.38 92 GLU A C 1
ATOM 711 O O . GLU A 1 92 ? -3.567 5.029 -7.932 1.00 78.38 92 GLU A O 1
ATOM 716 N N . LEU A 1 93 ? -1.392 5.188 -8.466 1.00 78.31 93 LEU A N 1
ATOM 717 C CA . LEU A 1 93 ? -0.924 4.339 -7.369 1.00 78.31 93 LEU A CA 1
ATOM 718 C C . LEU A 1 93 ? -1.081 5.046 -6.016 1.00 78.31 93 LEU A C 1
ATOM 720 O O . LEU A 1 93 ? -1.540 4.431 -5.058 1.00 78.31 93 LEU A O 1
ATOM 724 N N . GLY A 1 94 ? -0.77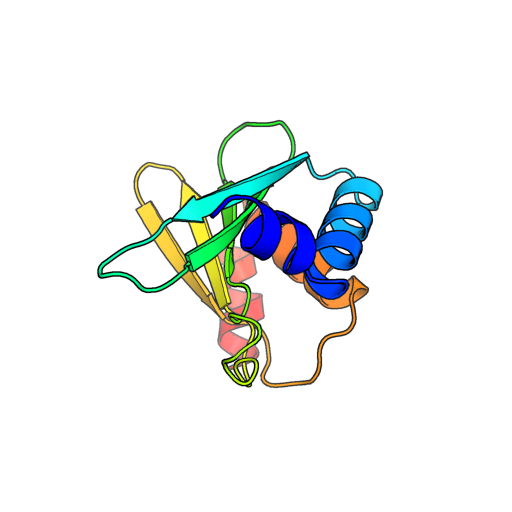0 6.341 -5.956 1.00 78.75 94 GLY A N 1
ATOM 725 C CA . GLY A 1 94 ? -1.041 7.175 -4.786 1.00 78.75 94 GLY A CA 1
ATOM 726 C C . GLY A 1 94 ? -2.529 7.226 -4.435 1.00 78.75 94 GLY A C 1
ATOM 727 O O . GLY A 1 94 ? -2.885 7.027 -3.276 1.00 78.75 94 GLY A O 1
ATOM 728 N N . ASP A 1 95 ? -3.395 7.410 -5.435 1.00 83.06 95 ASP A N 1
ATOM 729 C CA . ASP A 1 95 ? -4.850 7.395 -5.254 1.00 83.06 95 ASP A CA 1
ATOM 730 C C . ASP A 1 95 ? -5.335 6.023 -4.764 1.00 83.06 95 ASP A C 1
ATOM 732 O O . ASP A 1 95 ? -6.121 5.961 -3.829 1.00 83.06 95 ASP A O 1
ATOM 736 N N . PHE A 1 96 ? -4.831 4.924 -5.338 1.00 83.69 96 PHE A N 1
ATOM 737 C CA . PHE A 1 96 ? -5.157 3.556 -4.919 1.00 83.69 96 PHE A CA 1
ATOM 738 C C . PHE A 1 96 ? -4.757 3.275 -3.468 1.00 83.69 96 PHE A C 1
ATOM 740 O O . PHE A 1 96 ? -5.560 2.755 -2.697 1.00 83.69 96 PHE A O 1
ATOM 747 N N . VAL A 1 97 ? -3.537 3.642 -3.073 1.00 85.31 97 VAL A N 1
ATOM 748 C CA . VAL A 1 97 ? -3.066 3.475 -1.692 1.00 85.31 97 VAL A CA 1
ATOM 749 C C . VAL A 1 97 ? -3.861 4.362 -0.735 1.00 85.31 97 VAL A C 1
ATOM 751 O O . VAL A 1 97 ? -4.283 3.895 0.320 1.00 85.31 97 VAL A O 1
ATOM 754 N N . GLY A 1 98 ? -4.126 5.615 -1.112 1.00 84.12 98 GLY A N 1
ATOM 755 C CA . GLY A 1 98 ? -4.948 6.531 -0.321 1.00 84.12 98 GLY A CA 1
ATOM 756 C C . GLY A 1 98 ? -6.376 6.027 -0.128 1.00 84.12 98 GLY A C 1
ATOM 757 O O . GLY A 1 98 ? -6.927 6.134 0.969 1.00 84.12 98 GLY A O 1
ATOM 758 N N . ASP A 1 99 ? -6.938 5.423 -1.171 1.00 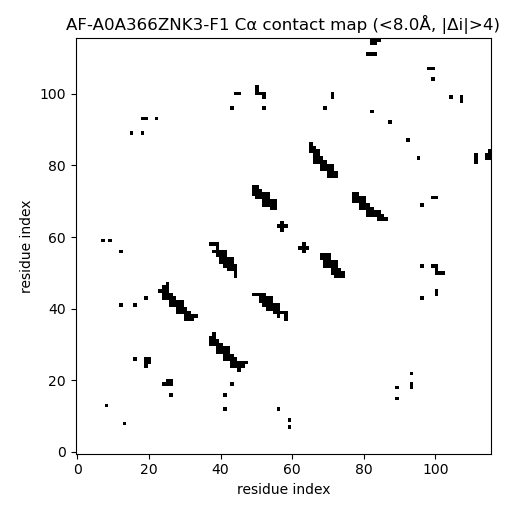85.44 99 ASP A N 1
ATOM 759 C CA . ASP A 1 99 ? -8.213 4.727 -1.137 1.00 85.44 99 ASP A CA 1
ATOM 760 C C . ASP A 1 99 ? -8.144 3.566 -0.127 1.00 85.44 99 ASP A C 1
ATOM 762 O O . ASP A 1 99 ? -8.928 3.555 0.815 1.00 85.44 99 ASP A O 1
ATOM 766 N N . LEU A 1 100 ? -7.166 2.657 -0.211 1.00 84.12 100 LEU A N 1
ATOM 767 C CA . LEU A 1 100 ? -7.020 1.531 0.733 1.00 84.12 100 LEU A CA 1
ATOM 768 C C . LEU A 1 100 ? -6.781 1.948 2.195 1.00 84.12 100 LEU A C 1
ATOM 770 O O . LEU A 1 100 ? -7.198 1.241 3.115 1.00 84.12 100 LEU A O 1
ATOM 774 N N . LEU A 1 101 ? -6.155 3.101 2.424 1.00 83.44 101 LEU A N 1
ATOM 775 C CA . LEU A 1 101 ? -5.974 3.678 3.759 1.00 83.44 101 LEU A CA 1
ATOM 776 C C . LEU A 1 101 ? -7.248 4.330 4.315 1.00 83.44 101 LEU A C 1
ATOM 778 O O . LEU A 1 101 ? -7.297 4.701 5.488 1.00 83.44 101 LEU A O 1
ATOM 782 N N . SER A 1 102 ? -8.293 4.481 3.500 1.00 81.88 102 SER A N 1
ATOM 783 C CA . SER A 1 102 ? -9.573 5.017 3.947 1.00 81.88 102 SER A CA 1
ATOM 784 C C . SER A 1 102 ? -10.317 4.008 4.835 1.00 81.88 102 SER A C 1
ATOM 786 O O . SER A 1 102 ? -10.346 2.808 4.540 1.00 81.88 102 SER A O 1
ATOM 788 N N . PRO A 1 103 ? -11.003 4.467 5.897 1.00 68.50 103 PRO A N 1
ATOM 789 C CA . PRO A 1 103 ? -11.867 3.613 6.714 1.00 68.50 103 PRO A CA 1
ATOM 790 C C . PRO A 1 103 ? -13.135 3.145 5.969 1.00 68.50 103 PRO A C 1
ATOM 792 O O . PRO A 1 103 ? -13.841 2.256 6.441 1.00 68.50 103 PRO A O 1
ATOM 795 N N . LEU A 1 104 ? -13.440 3.700 4.789 1.00 70.69 104 LEU A N 1
ATOM 796 C CA . LEU A 1 104 ? -14.663 3.420 4.022 1.00 70.69 104 LEU A CA 1
ATOM 797 C C . LEU A 1 104 ? -14.548 2.170 3.128 1.00 70.69 104 LEU A C 1
ATOM 799 O O . LEU A 1 104 ? -14.826 2.203 1.927 1.00 70.69 104 LEU A O 1
ATOM 803 N N . THR A 1 105 ? -14.196 1.033 3.731 1.00 65.94 105 THR A N 1
ATOM 804 C CA . THR A 1 105 ? -13.949 -0.264 3.066 1.00 65.94 105 THR A CA 1
ATOM 805 C C . THR A 1 105 ? -15.039 -0.674 2.056 1.00 65.94 105 THR A C 1
ATOM 807 O O . THR A 1 105 ? -14.742 -1.182 0.975 1.00 65.94 105 THR A O 1
ATOM 810 N N . ALA A 1 106 ? -16.318 -0.416 2.358 1.00 58.22 106 ALA A N 1
ATOM 811 C CA . ALA A 1 106 ? -17.449 -0.811 1.508 1.00 58.22 106 ALA A CA 1
ATOM 812 C C . ALA A 1 106 ? -17.611 0.030 0.223 1.00 58.22 106 ALA A C 1
ATOM 814 O O . ALA A 1 106 ? -18.248 -0.408 -0.742 1.00 58.22 106 ALA A O 1
ATOM 815 N N . GLU A 1 107 ? -17.088 1.255 0.192 1.00 65.50 107 GLU A N 1
ATOM 816 C CA . GLU A 1 107 ? -17.085 2.096 -1.013 1.00 65.50 107 GLU A CA 1
ATOM 817 C C . GLU A 1 107 ? -15.895 1.755 -1.912 1.00 65.50 107 GLU A C 1
ATOM 819 O O . GLU A 1 107 ? -16.053 1.654 -3.130 1.00 65.50 107 GLU A O 1
ATOM 824 N N . LEU A 1 108 ? -14.754 1.432 -1.301 1.00 66.62 108 LEU A N 1
ATOM 825 C CA . LEU A 1 108 ? -13.559 0.931 -1.978 1.00 66.62 108 LEU A CA 1
ATOM 826 C C . LEU A 1 108 ? -13.819 -0.389 -2.702 1.00 66.62 108 LEU A C 1
ATOM 828 O O . LEU A 1 108 ? -13.534 -0.505 -3.894 1.00 66.62 108 LEU A O 1
ATOM 832 N N . ALA A 1 109 ? -14.457 -1.349 -2.024 1.00 63.38 109 ALA A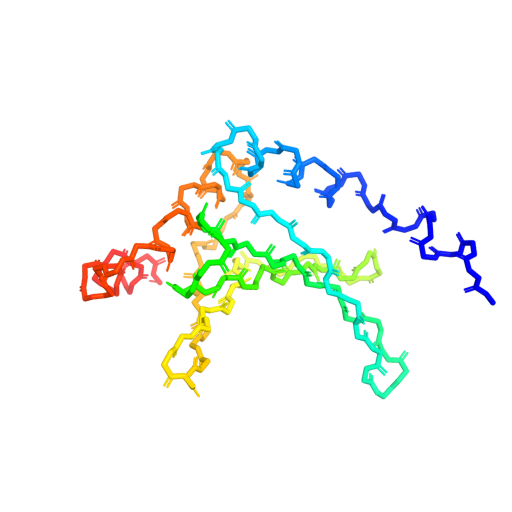 N 1
ATOM 833 C CA . ALA A 1 109 ? -14.862 -2.620 -2.624 1.00 63.38 109 ALA A CA 1
ATOM 834 C C . ALA A 1 109 ? -15.706 -2.400 -3.885 1.00 63.38 109 ALA A C 1
ATOM 836 O O . ALA A 1 109 ? -15.478 -3.022 -4.917 1.00 63.38 109 ALA A O 1
ATOM 837 N N . ARG A 1 110 ? -16.650 -1.452 -3.847 1.00 60.84 110 ARG A N 1
ATOM 838 C CA . ARG A 1 110 ? -17.503 -1.134 -5.002 1.00 60.84 110 ARG A CA 1
ATOM 839 C C . ARG A 1 110 ? -16.741 -0.471 -6.148 1.00 60.84 110 ARG A C 1
ATOM 841 O O . ARG A 1 110 ? -17.101 -0.694 -7.304 1.00 60.84 110 ARG A O 1
ATOM 848 N N . ARG A 1 111 ? -15.719 0.329 -5.844 1.00 67.50 111 ARG A N 1
ATOM 849 C CA . ARG A 1 111 ? -14.890 1.020 -6.837 1.00 67.50 111 ARG A CA 1
ATOM 850 C C . ARG A 1 111 ? -13.945 0.059 -7.556 1.00 67.50 111 ARG A C 1
ATOM 852 O O . ARG A 1 111 ? -13.861 0.115 -8.778 1.00 67.50 111 ARG A O 1
ATOM 859 N N . TYR A 1 112 ? -13.311 -0.854 -6.823 1.00 65.94 112 TYR A N 1
ATOM 860 C CA . TYR A 1 112 ? -12.288 -1.746 -7.372 1.00 65.94 112 TYR A CA 1
ATOM 861 C C . TYR A 1 112 ? -12.821 -3.109 -7.837 1.00 65.94 112 TYR A C 1
ATOM 863 O O . TYR A 1 112 ? -12.299 -3.634 -8.814 1.00 65.94 112 TYR A O 1
ATOM 871 N N . CYS A 1 113 ? -13.932 -3.630 -7.293 1.00 57.41 113 CYS A N 1
ATOM 872 C CA . CYS A 1 113 ? -14.588 -4.823 -7.864 1.00 57.41 113 CYS A CA 1
ATOM 873 C C . CYS A 1 113 ? -15.163 -4.590 -9.272 1.00 57.41 113 CYS A C 1
ATOM 875 O O . CYS A 1 113 ? -15.372 -5.550 -10.003 1.00 57.41 113 CYS A O 1
ATOM 877 N N . ARG A 1 114 ? -15.448 -3.339 -9.666 1.00 53.66 114 ARG A N 1
ATOM 878 C CA . ARG A 1 114 ? -15.934 -3.003 -11.022 1.00 53.66 114 ARG A CA 1
ATOM 879 C C . ARG A 1 114 ? -14.819 -2.773 -12.041 1.00 53.66 114 ARG A C 1
ATOM 881 O O . ARG A 1 114 ? -15.111 -2.683 -13.226 1.00 53.66 114 ARG A O 1
ATOM 888 N N . LEU A 1 115 ? -13.583 -2.620 -11.574 1.00 51.41 115 LEU A N 1
ATOM 889 C CA . LEU A 1 115 ? -12.398 -2.425 -12.412 1.00 51.41 115 LEU A CA 1
ATOM 8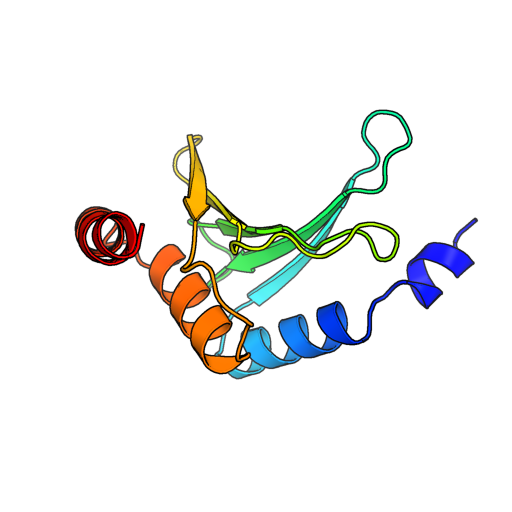90 C C . LEU A 1 115 ? -11.710 -3.754 -12.770 1.00 51.41 115 LEU A C 1
ATOM 892 O O . LEU A 1 115 ? -10.673 -3.723 -13.432 1.00 51.41 115 LEU A O 1
ATOM 896 N N . GLY A 1 116 ? -12.268 -4.877 -12.297 1.00 44.00 116 GLY A N 1
ATOM 897 C CA . GLY A 1 116 ? -11.810 -6.238 -12.572 1.00 44.00 116 GLY A CA 1
ATOM 898 C C . GLY A 1 116 ? -12.139 -6.715 -13.976 1.00 44.00 116 GLY A C 1
ATOM 899 O O . GLY A 1 116 ? -13.285 -6.481 -14.421 1.00 44.00 116 GLY A O 1
#

pLDDT: mean 73.65, std 12.64, range [44.0, 90.06]

Secondary structure (DSSP, 8-state):
--HHHHHTS-HHHHHHHHHHHHTT-EEEEEEE-GGG--EEEEEEESSSSSPEEEEEPPPTTSPPPSS-EEEEEETTEEEEEE--SSPPPHHHHHHHHHHHTSS-HHHHHHHHTT--

Foldseek 3Di:
DVVVVVVQCPPVVVVLCVLLVVVQKDWDWDWDQPPNRTWIWIWIANPPDDFIKTWGDARPVGPDDQWTWIWTHDPNDTDIATHARDDDDSVVVSVLVVLSNDPPVVVNCVVRVVRD

Mean predicted aligned error: 8.97 Å

Sequence (116 aa):
MPDLLASLADHELVALRMLLEQLGFLTGLLVECPDDELDLRLQVTRDGQDPLVEVLLAAPCVPAPARWEAVRVGDGVREVWRGPERTRSGRELGDFVGDLLSPLTAELARRYCRLG

Radius of gyration: 14.19 Å; Cα contacts (8 Å, |Δi|>4): 165; chains: 1; bounding box: 44×33×30 Å

Nearest PDB structures (foldseek):
  1xbu-assembly1_A  TM=7.093E-01  e=2.243E+00  Streptomyces griseus
  4mpd-assembly1_A-2  TM=3.550E-01  e=6.716E+00  Staphylococcus aureus subsp. aureus MW2

Solvent-accessible surface area (backbone atoms only — not comparable to full-atom values): 6826 Å² total; per-residue (Å²): 132,67,65,62,65,68,70,59,62,37,73,63,56,55,50,50,49,52,51,36,44,73,73,60,32,45,75,44,82,46,79,47,62,66,94,85,42,76,43,49,29,43,35,37,21,66,81,83,46,82,37,35,34,34,39,64,52,60,46,95,92,45,81,68,67,67,44,46,49,32,35,39,35,44,99,93,42,79,43,84,45,61,52,52,79,56,88,84,50,71,68,61,52,48,50,52,52,53,53,66,54,41,90,57,57,75,59,50,50,61,59,41,67,70,54,108